Protein AF-A0A0L7LVU7-F1 (afdb_monomer_lite)

Sequence (143 aa):
ALITAVNGTVEEDIRDALKTQTENQLALVRPGPQLVKDTVAYNTTVTTDDTEELRALRPDGTIVTETRHTKEQERLCDEELSKNEAKSLRSDQSVVEETGGTEKRKRVDLETSTDLMAGGLRVSTQLSEKDDRTWTTIGIVYQ

Foldseek 3Di:
DDDDDDDDDPDDDVVVVVVVVVVVVVVPPPCDPDPPDDDDWDWDKDKDKDKDKDWDQDPVRKIKIKIKIWIKIKIWTQDPDPPVVVPPDDPPDPDPPPPRRPTDIDMDTAKMKIWIDINNHTQKIWIWGDDPHDIDIDIDGDD

Secondary structure (DSSP, 8-state):
-------------HHHHHHHHHHHHHS----PPP--------EEEEEEEEEEEEEEE-TTSPEEEEEEEEEEEEEEEEPPPPTTTGGGS-TT----------EEEEEEEEEEEEEEEETTEEEEEEEEEEETTEEEEEEEE--

Radius of gyration: 38.41 Å; chains: 1; bounding box: 97×54×94 Å

pLDDT: mean 72.41, std 17.44, range [35.44, 93.62]

Structure (mmCIF, N/CA/C/O backbone):
data_AF-A0A0L7LVU7-F1
#
_entry.id   AF-A0A0L7LVU7-F1
#
loop_
_atom_site.group_PDB
_atom_site.id
_atom_site.type_symbol
_atom_site.label_atom_id
_atom_site.label_alt_id
_atom_site.label_comp_id
_atom_site.label_asym_id
_atom_site.label_entity_id
_atom_site.label_seq_id
_atom_site.pdbx_PDB_ins_code
_atom_site.Cartn_x
_atom_site.Cartn_y
_atom_site.Cartn_z
_atom_site.occupancy
_atom_site.B_iso_or_equiv
_atom_site.auth_seq_id
_atom_site.auth_comp_id
_atom_site.auth_asym_id
_atom_site.auth_atom_id
_atom_site.pdbx_PDB_model_num
ATOM 1 N N . ALA A 1 1 ? -71.479 -34.136 62.096 1.00 38.62 1 ALA A N 1
ATOM 2 C CA . ALA A 1 1 ? -71.028 -33.117 61.130 1.00 38.62 1 ALA A CA 1
ATOM 3 C C . ALA A 1 1 ? -71.189 -31.760 61.793 1.00 38.62 1 ALA A C 1
ATOM 5 O O . ALA A 1 1 ? -72.309 -31.392 62.121 1.00 38.62 1 ALA A O 1
ATOM 6 N N . LEU A 1 2 ? -70.075 -31.104 62.114 1.00 35.44 2 LEU A N 1
ATOM 7 C CA . LEU A 1 2 ? -70.045 -29.827 62.822 1.00 35.44 2 LEU A CA 1
ATOM 8 C C . LEU A 1 2 ? -69.794 -28.745 61.766 1.00 35.44 2 LEU A C 1
ATOM 10 O O . LEU A 1 2 ? -68.700 -28.687 61.214 1.00 35.44 2 LEU A O 1
ATOM 14 N N . ILE A 1 3 ? -70.802 -27.940 61.438 1.00 45.09 3 ILE A N 1
ATOM 15 C CA . ILE A 1 3 ? -70.589 -26.696 60.691 1.00 45.09 3 ILE A CA 1
ATOM 16 C C . ILE A 1 3 ? -70.847 -25.578 61.690 1.00 45.09 3 ILE A C 1
ATOM 18 O O . ILE A 1 3 ? -71.975 -25.141 61.898 1.00 45.09 3 ILE A O 1
ATOM 22 N N . THR A 1 4 ? -69.787 -25.194 62.391 1.00 42.03 4 THR A N 1
ATOM 23 C CA . THR A 1 4 ? -69.755 -24.018 63.255 1.00 42.03 4 THR A CA 1
ATOM 24 C C . THR A 1 4 ? -69.626 -22.784 62.376 1.00 42.03 4 THR A C 1
ATOM 26 O O . THR A 1 4 ? -68.567 -22.525 61.807 1.00 42.03 4 THR A O 1
ATOM 29 N N . ALA A 1 5 ? -70.722 -22.037 62.261 1.00 43.34 5 ALA A N 1
ATOM 30 C CA . ALA A 1 5 ? -70.715 -20.673 61.763 1.00 43.34 5 ALA A CA 1
ATOM 31 C C . ALA A 1 5 ? -69.883 -19.810 62.725 1.00 43.34 5 ALA A C 1
ATOM 33 O O . ALA A 1 5 ? -70.288 -19.574 63.863 1.00 43.34 5 ALA A O 1
ATOM 34 N N . VAL A 1 6 ? -68.701 -19.383 62.280 1.00 44.09 6 VAL A N 1
ATOM 35 C CA . VAL A 1 6 ? -67.897 -18.376 62.975 1.00 44.09 6 VAL A CA 1
ATOM 36 C C . VAL A 1 6 ? -68.353 -17.011 62.482 1.00 44.09 6 VAL A C 1
ATOM 38 O O . VAL A 1 6 ? -68.175 -16.652 61.322 1.00 44.09 6 VAL A O 1
ATOM 41 N N . ASN A 1 7 ? -68.985 -16.285 63.394 1.00 50.09 7 ASN A N 1
ATOM 42 C CA . ASN A 1 7 ? -69.269 -14.867 63.284 1.00 50.09 7 ASN A CA 1
ATOM 43 C C . ASN A 1 7 ? -68.020 -14.091 63.746 1.00 50.09 7 ASN A C 1
ATOM 45 O O . ASN A 1 7 ? -67.512 -14.382 64.827 1.00 50.09 7 ASN A O 1
ATOM 49 N N . GLY A 1 8 ? -67.606 -13.069 62.991 1.00 41.72 8 GLY A N 1
ATOM 50 C CA . GLY A 1 8 ? -66.897 -11.902 63.530 1.00 41.72 8 GLY A CA 1
ATOM 51 C C . GLY A 1 8 ? -65.386 -11.819 63.300 1.00 41.72 8 GLY A C 1
ATOM 52 O O . GLY A 1 8 ? -64.628 -12.394 64.067 1.00 41.72 8 GLY A O 1
ATOM 53 N N . THR A 1 9 ? -64.980 -10.984 62.337 1.00 41.00 9 THR A N 1
ATOM 54 C CA . THR A 1 9 ? -64.246 -9.724 62.587 1.00 41.00 9 THR A CA 1
ATOM 55 C C . THR A 1 9 ? -64.539 -8.717 61.459 1.00 41.00 9 THR A C 1
ATOM 57 O O . THR A 1 9 ? -64.916 -9.095 60.351 1.00 41.00 9 THR A O 1
ATOM 60 N N . VAL A 1 10 ? -64.450 -7.419 61.774 1.00 54.91 10 VAL A N 1
ATOM 61 C CA . VAL A 1 10 ? -64.696 -6.252 60.892 1.00 54.91 10 VAL A CA 1
ATOM 62 C C . VAL A 1 10 ? -63.400 -5.875 60.169 1.00 54.91 10 VAL A C 1
ATOM 64 O O . VAL A 1 10 ? -62.984 -4.723 60.148 1.00 54.91 10 VAL A O 1
ATOM 67 N N . GLU A 1 11 ? -62.671 -6.858 59.662 1.00 51.25 11 GLU A N 1
ATOM 68 C CA . GLU A 1 11 ? -61.261 -6.655 59.336 1.00 51.25 11 GLU A CA 1
ATOM 69 C C . GLU A 1 11 ? -60.985 -7.184 57.931 1.00 51.25 11 GLU A C 1
ATOM 71 O O . GLU A 1 11 ? -60.863 -8.381 57.700 1.00 51.25 11 GLU A O 1
ATOM 76 N N . GLU A 1 12 ? -60.956 -6.207 57.019 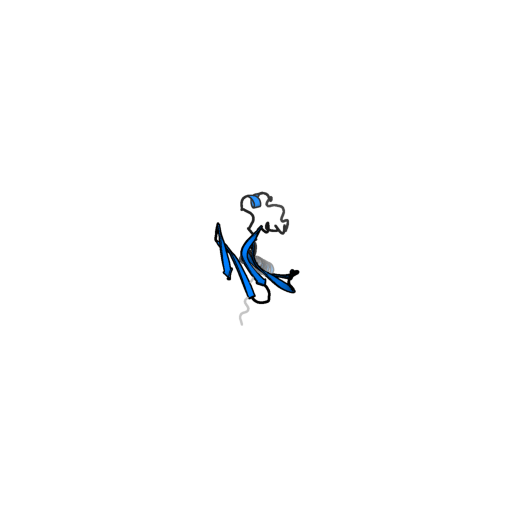1.00 57.69 12 GLU A N 1
ATOM 77 C CA . GLU A 1 12 ? -60.447 -6.225 55.645 1.00 57.69 12 GLU A CA 1
ATOM 78 C C . GLU A 1 12 ? -61.195 -7.127 54.646 1.00 57.69 12 GLU A C 1
ATOM 80 O O . GLU A 1 12 ? -61.158 -8.356 54.688 1.00 57.69 12 GLU A O 1
ATOM 85 N N . ASP A 1 13 ? -61.873 -6.481 53.683 1.00 67.56 13 ASP A N 1
ATOM 86 C CA . ASP A 1 13 ? -62.426 -7.146 52.501 1.00 67.56 13 ASP A CA 1
ATOM 87 C C . ASP A 1 13 ? -61.292 -7.952 51.858 1.00 67.56 13 ASP A C 1
ATOM 89 O O . ASP A 1 13 ? -60.257 -7.405 51.478 1.00 67.56 13 ASP A O 1
ATOM 93 N N . ILE A 1 14 ? -61.469 -9.268 51.751 1.00 64.69 14 ILE A N 1
ATOM 94 C CA . ILE A 1 14 ? -60.460 -10.193 51.214 1.00 64.69 14 ILE A CA 1
ATOM 95 C C . ILE A 1 14 ? -60.007 -9.725 49.819 1.00 64.69 14 ILE A C 1
ATOM 97 O O . ILE A 1 14 ? -58.870 -9.955 49.409 1.00 64.69 14 ILE A O 1
ATOM 101 N N . ARG A 1 15 ? -60.885 -9.013 49.096 1.00 63.84 15 ARG A N 1
ATOM 102 C CA . ARG A 1 15 ? -60.564 -8.385 47.814 1.00 63.84 15 ARG A CA 1
ATOM 103 C C . ARG A 1 15 ? -59.520 -7.282 47.939 1.00 63.84 15 ARG A C 1
ATOM 105 O O . ARG A 1 15 ? -58.652 -7.236 47.075 1.00 63.84 15 ARG A O 1
ATOM 112 N N . ASP A 1 16 ? -59.567 -6.454 48.980 1.00 66.00 16 ASP A N 1
ATOM 113 C CA . ASP A 1 16 ? -58.553 -5.427 49.240 1.00 66.00 16 ASP A CA 1
ATOM 114 C C . ASP A 1 16 ? -57.224 -6.069 49.637 1.00 66.00 16 ASP A C 1
ATOM 116 O O . ASP A 1 16 ? -56.208 -5.756 49.024 1.00 66.00 16 ASP A O 1
ATOM 120 N N . ALA A 1 17 ? -57.224 -7.056 50.538 1.00 66.25 17 ALA A N 1
ATOM 121 C CA . ALA A 1 17 ? -56.002 -7.771 50.923 1.00 66.25 17 ALA A CA 1
ATOM 122 C C . ALA A 1 17 ? -55.291 -8.430 49.719 1.00 66.25 17 ALA A C 1
ATOM 124 O O . ALA A 1 17 ? -54.066 -8.354 49.581 1.00 66.25 17 ALA A O 1
ATOM 125 N N . LEU A 1 18 ? -56.058 -9.031 48.800 1.00 66.56 18 LEU A N 1
ATOM 126 C CA . LEU A 1 18 ? -55.530 -9.614 47.562 1.00 66.56 18 LEU A CA 1
ATOM 127 C C . LEU A 1 18 ? -55.062 -8.550 46.559 1.00 66.56 18 LEU A C 1
ATOM 129 O O . LEU A 1 18 ? -54.094 -8.780 45.829 1.00 66.56 18 LEU A O 1
ATOM 133 N N . LYS A 1 19 ? -55.704 -7.378 46.529 1.00 70.44 19 LYS A N 1
ATOM 134 C CA . LYS A 1 19 ? -55.298 -6.247 45.685 1.00 70.44 19 LYS A CA 1
ATOM 135 C C . LYS A 1 19 ? -53.939 -5.708 46.115 1.00 70.44 19 LYS A C 1
ATOM 137 O O . LYS A 1 19 ? -53.049 -5.602 45.276 1.00 70.44 19 LYS A O 1
ATOM 142 N N . THR A 1 20 ? -53.740 -5.507 47.417 1.00 66.25 20 THR A N 1
ATOM 143 C CA . THR A 1 20 ? -52.467 -5.054 47.996 1.00 66.25 20 THR A CA 1
ATOM 144 C C . THR A 1 20 ? -51.347 -6.059 47.728 1.00 66.25 20 THR A C 1
ATOM 146 O O . THR A 1 20 ? -50.224 -5.686 47.395 1.00 66.25 20 THR A O 1
ATOM 149 N N . GLN A 1 21 ? -51.643 -7.361 47.808 1.00 65.62 21 GLN A N 1
ATOM 150 C CA . GLN A 1 21 ? -50.672 -8.412 47.499 1.00 65.62 21 GLN A CA 1
ATOM 151 C C . GLN A 1 21 ? -50.313 -8.462 46.003 1.00 65.62 21 GLN A C 1
ATOM 153 O O . GLN A 1 21 ? -49.161 -8.723 45.657 1.00 65.62 21 GLN A O 1
ATOM 158 N N . THR A 1 22 ? -51.278 -8.183 45.123 1.00 64.62 22 THR A N 1
ATOM 159 C CA . THR A 1 22 ? -51.087 -8.138 43.664 1.00 64.62 22 THR A CA 1
ATOM 160 C C . THR A 1 22 ? -50.307 -6.892 43.241 1.00 64.62 22 THR A C 1
ATOM 162 O O . THR A 1 22 ? -49.376 -6.991 42.445 1.00 64.62 22 THR A O 1
ATOM 165 N N . GLU A 1 23 ? -50.617 -5.729 43.817 1.00 63.50 23 GLU A N 1
ATOM 166 C CA . GLU A 1 23 ? -49.881 -4.479 43.594 1.00 63.50 23 GLU A CA 1
ATOM 167 C C . GLU A 1 23 ? -48.432 -4.584 44.089 1.00 63.50 23 GLU A C 1
ATOM 169 O O . GLU A 1 23 ? -47.512 -4.197 43.371 1.00 63.50 23 GLU A O 1
ATOM 174 N N . ASN A 1 24 ? -48.201 -5.219 45.243 1.00 62.31 24 ASN A N 1
ATOM 175 C CA . ASN A 1 24 ? -46.852 -5.483 45.753 1.00 62.31 24 ASN A CA 1
ATOM 176 C C . ASN A 1 24 ? -46.047 -6.448 44.864 1.00 62.31 24 ASN A C 1
ATOM 178 O O . ASN A 1 24 ? -44.828 -6.321 44.769 1.00 62.31 24 ASN A O 1
ATOM 182 N N . GLN A 1 25 ? -46.703 -7.398 44.189 1.00 60.22 25 GLN A N 1
ATOM 183 C CA . GLN A 1 25 ? -46.046 -8.300 43.233 1.00 60.22 25 GLN A CA 1
ATOM 184 C C . GLN A 1 25 ? -45.773 -7.633 41.876 1.00 60.22 25 GLN A C 1
ATOM 186 O O . GLN A 1 25 ? -44.761 -7.936 41.247 1.00 60.22 25 GLN A O 1
ATOM 191 N N . LEU A 1 26 ? -46.629 -6.705 41.440 1.00 57.56 26 LEU A N 1
ATOM 192 C CA . LEU A 1 26 ? -46.427 -5.903 40.226 1.00 57.56 26 LEU A CA 1
ATOM 193 C C . LEU A 1 26 ? -45.364 -4.806 40.419 1.00 57.56 26 LEU A C 1
ATOM 195 O O . LEU A 1 26 ? -44.673 -4.451 39.466 1.00 57.56 26 LEU A O 1
ATOM 199 N N . ALA A 1 27 ? -45.192 -4.309 41.649 1.00 55.53 27 ALA A N 1
ATOM 200 C CA . ALA A 1 27 ? -44.142 -3.362 42.026 1.00 55.53 27 ALA A CA 1
ATOM 201 C C . ALA A 1 27 ? -42.740 -3.998 42.110 1.00 55.53 27 ALA A C 1
ATOM 203 O O . ALA A 1 27 ? -41.741 -3.278 42.140 1.00 55.53 27 ALA A O 1
ATOM 204 N N . LEU A 1 28 ? -42.634 -5.334 42.072 1.00 57.00 28 LEU A N 1
ATOM 205 C CA . LEU A 1 28 ? -41.376 -6.051 41.840 1.00 57.00 28 LEU A CA 1
ATOM 206 C C . LEU A 1 28 ? -40.977 -5.977 40.353 1.00 57.00 28 LEU A C 1
ATOM 208 O O . LEU A 1 28 ? -40.757 -6.983 39.673 1.00 57.00 28 LEU A O 1
ATOM 212 N N . VAL A 1 29 ? -40.825 -4.760 39.833 1.00 63.72 29 VAL A N 1
ATOM 213 C CA . VAL A 1 29 ? -39.993 -4.541 38.652 1.00 63.72 29 VAL A CA 1
ATOM 214 C C . VAL A 1 29 ? -38.591 -4.943 39.076 1.00 63.72 29 VAL A C 1
ATOM 216 O O . VAL A 1 29 ? -37.945 -4.231 39.840 1.00 63.72 29 VAL A O 1
ATOM 219 N N . ARG A 1 30 ? -38.138 -6.129 38.655 1.00 57.91 30 ARG A N 1
ATOM 220 C CA . ARG A 1 30 ? -36.769 -6.571 38.927 1.00 57.91 30 ARG A CA 1
ATOM 221 C C . ARG A 1 30 ? -35.846 -5.500 38.345 1.00 57.91 30 ARG A C 1
ATOM 223 O O . ARG A 1 30 ? -35.886 -5.317 37.126 1.00 57.91 30 ARG A O 1
ATOM 230 N N . PRO A 1 31 ? -35.031 -4.799 39.151 1.00 61.91 31 PRO A N 1
ATOM 231 C CA . PRO A 1 31 ? -34.010 -3.924 38.611 1.00 61.91 31 PRO A CA 1
ATOM 232 C C . PRO A 1 31 ? -32.935 -4.832 38.010 1.00 61.91 31 PRO A C 1
ATOM 234 O O . PRO A 1 31 ? -31.967 -5.216 38.661 1.00 61.91 31 PRO A O 1
ATOM 237 N N . GLY A 1 32 ? -33.170 -5.276 36.778 1.00 68.88 32 GLY A N 1
ATOM 238 C CA . GLY A 1 32 ? -32.127 -5.855 35.956 1.00 68.88 32 GLY A CA 1
ATOM 239 C C . GLY A 1 32 ? -31.101 -4.765 35.648 1.00 68.88 32 GLY A C 1
ATOM 240 O O . GLY A 1 32 ? -31.465 -3.586 35.611 1.00 68.88 32 GLY A O 1
ATOM 24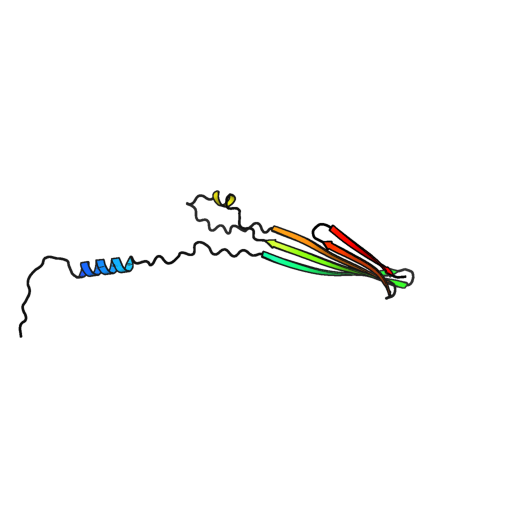1 N N . PRO A 1 33 ? -29.824 -5.120 35.447 1.00 73.62 33 PRO A N 1
ATOM 242 C CA . PRO A 1 33 ? -28.838 -4.151 34.995 1.00 73.62 33 PRO A CA 1
ATOM 243 C C . PRO A 1 33 ? -29.356 -3.462 33.727 1.00 73.62 33 PRO A C 1
ATOM 245 O O . PRO A 1 33 ? -29.670 -4.123 32.737 1.00 73.62 33 PRO A O 1
ATOM 248 N N . GLN A 1 34 ? -29.493 -2.136 33.781 1.00 69.19 34 GLN A N 1
ATOM 249 C CA . GLN A 1 34 ? -29.806 -1.341 32.602 1.00 69.19 34 GLN A CA 1
ATOM 250 C C . GLN A 1 34 ? -28.518 -1.142 31.818 1.00 69.19 34 GLN A C 1
ATOM 252 O O . GLN A 1 34 ? -27.534 -0.609 32.333 1.00 69.19 34 GLN A O 1
ATOM 257 N N . LEU A 1 35 ? -28.531 -1.592 30.570 1.00 65.38 35 LEU A N 1
ATOM 258 C CA . LEU A 1 35 ? -27.470 -1.304 29.628 1.00 65.38 35 LEU A CA 1
ATOM 259 C C . LEU A 1 35 ? -27.522 0.189 29.304 1.00 65.38 35 LEU A C 1
ATOM 261 O O . LEU A 1 35 ? -28.456 0.654 28.658 1.00 65.38 35 LEU A O 1
ATOM 265 N N . VAL A 1 36 ? -26.565 0.949 29.833 1.00 70.50 36 VAL A N 1
ATOM 266 C CA . VAL A 1 36 ? -26.583 2.412 29.713 1.00 70.50 36 VAL A CA 1
ATOM 267 C C . VAL A 1 36 ? -26.141 2.839 28.315 1.00 70.50 36 VAL A C 1
ATOM 269 O O . VAL A 1 36 ? -26.760 3.735 27.749 1.00 70.50 36 VAL A O 1
ATOM 272 N N . LYS A 1 37 ? -25.107 2.194 27.756 1.00 63.16 37 LYS A N 1
ATOM 273 C CA . LYS A 1 37 ? -24.613 2.375 26.382 1.00 63.16 37 LYS A CA 1
ATOM 274 C C . LYS A 1 37 ? -23.795 1.151 25.961 1.00 63.16 37 LYS A C 1
ATOM 276 O O . LYS A 1 37 ? -22.903 0.753 26.705 1.00 63.16 37 LYS A O 1
ATOM 281 N N . ASP A 1 38 ? -24.060 0.627 24.769 1.00 59.81 38 ASP A N 1
ATOM 282 C CA . ASP A 1 38 ? -23.118 -0.229 24.044 1.00 59.81 38 ASP A CA 1
ATOM 283 C C . ASP A 1 38 ? -22.279 0.675 23.144 1.00 59.81 38 ASP A C 1
ATOM 285 O O . ASP A 1 38 ? -22.796 1.226 22.172 1.00 59.81 38 ASP A O 1
ATOM 289 N N . THR A 1 39 ? -21.000 0.871 23.469 1.00 62.31 39 THR A N 1
ATOM 290 C CA . THR A 1 39 ? -20.056 1.488 22.530 1.00 62.31 39 THR A CA 1
ATOM 291 C C . THR A 1 39 ? -19.118 0.420 21.989 1.00 62.31 39 THR A C 1
ATOM 293 O O . THR A 1 39 ? -18.554 -0.385 22.731 1.00 62.31 39 THR A O 1
ATOM 296 N N . VAL A 1 40 ? -18.988 0.380 20.663 1.00 61.84 40 VAL A N 1
ATOM 297 C CA . VAL A 1 40 ? -18.022 -0.467 19.965 1.00 61.84 40 VAL A CA 1
ATOM 298 C C . VAL A 1 40 ? -17.004 0.478 19.354 1.00 61.84 40 VAL A C 1
ATOM 300 O O . VAL A 1 40 ? -17.321 1.212 18.425 1.00 61.84 40 VAL A O 1
ATOM 303 N N . ALA A 1 41 ? -15.797 0.497 19.911 1.00 64.00 41 ALA A N 1
ATOM 304 C CA . ALA A 1 41 ? -14.693 1.234 19.319 1.00 64.00 41 ALA A CA 1
ATOM 305 C C . ALA A 1 41 ? -14.153 0.438 18.125 1.00 64.00 41 ALA A C 1
ATOM 307 O O . ALA A 1 41 ? -13.712 -0.705 18.290 1.00 64.00 41 ALA A O 1
ATOM 308 N N . TYR A 1 42 ? -14.166 1.039 16.936 1.00 64.19 42 TYR A N 1
ATOM 309 C CA . TYR A 1 42 ? -13.558 0.451 15.749 1.00 64.19 42 TYR A CA 1
ATOM 310 C C . TYR A 1 42 ? -12.142 1.011 15.559 1.00 64.19 42 TYR A C 1
ATOM 312 O O . TYR A 1 42 ? -11.899 2.218 15.594 1.00 64.19 42 TYR A O 1
ATOM 320 N N . ASN A 1 43 ? -11.181 0.104 15.378 1.00 74.50 43 ASN A N 1
ATOM 321 C CA . ASN A 1 43 ? -9.819 0.426 14.963 1.00 74.50 43 ASN A CA 1
ATOM 322 C C . ASN A 1 43 ? -9.547 -0.367 13.690 1.00 74.50 43 ASN A C 1
ATOM 324 O O . ASN A 1 43 ? -9.213 -1.553 13.745 1.00 74.50 43 ASN A O 1
ATOM 328 N N . THR A 1 44 ? -9.764 0.283 12.554 1.00 82.25 44 THR A N 1
ATOM 329 C CA . THR A 1 44 ? -9.647 -0.339 11.237 1.00 82.25 44 THR A CA 1
ATOM 330 C C . THR A 1 44 ? -8.323 0.074 10.614 1.00 82.25 44 THR A C 1
ATOM 332 O O . THR A 1 44 ? -8.002 1.258 10.542 1.00 82.25 44 THR A O 1
ATOM 335 N N . THR A 1 45 ? -7.556 -0.900 10.135 1.00 83.88 45 THR A N 1
ATOM 336 C CA . THR A 1 45 ? -6.346 -0.652 9.347 1.00 83.88 45 THR A CA 1
ATOM 337 C C . THR A 1 45 ? -6.619 -1.057 7.908 1.00 83.88 45 THR A C 1
ATOM 339 O O . THR A 1 45 ? -6.917 -2.219 7.639 1.00 83.88 45 THR A O 1
ATOM 342 N N . VAL A 1 46 ? -6.508 -0.106 6.988 1.00 86.94 46 VAL A N 1
ATOM 343 C CA . VAL A 1 46 ? -6.602 -0.328 5.546 1.00 86.94 46 VAL A CA 1
ATOM 344 C C . VAL A 1 46 ? -5.185 -0.341 4.985 1.00 86.94 46 VAL A C 1
ATOM 346 O O . VAL A 1 46 ? -4.386 0.544 5.277 1.00 86.94 46 VAL A O 1
ATOM 349 N N . THR A 1 47 ? -4.839 -1.364 4.212 1.00 89.75 47 THR A N 1
ATOM 350 C CA . THR A 1 47 ? -3.560 -1.429 3.495 1.00 89.75 47 THR A CA 1
ATOM 351 C C . THR A 1 47 ? -3.844 -1.404 2.005 1.00 89.75 47 THR A C 1
ATOM 353 O O . THR A 1 47 ? -4.646 -2.203 1.523 1.00 89.75 47 THR A O 1
ATOM 356 N N . THR A 1 48 ? -3.195 -0.480 1.307 1.00 91.44 48 THR A N 1
ATOM 357 C CA . THR A 1 48 ? -3.283 -0.308 -0.140 1.00 91.44 48 THR A CA 1
ATOM 358 C C . THR A 1 48 ? -1.964 -0.751 -0.747 1.00 91.44 48 THR A C 1
ATOM 360 O O . THR A 1 48 ? -0.901 -0.308 -0.319 1.00 91.44 48 THR A O 1
ATOM 363 N N . ASP A 1 49 ? -2.046 -1.641 -1.724 1.00 93.00 49 ASP A N 1
ATOM 364 C CA . ASP A 1 49 ? -0.919 -2.175 -2.476 1.00 93.00 49 ASP A CA 1
ATOM 365 C C . ASP A 1 49 ? -1.191 -1.857 -3.946 1.00 93.00 49 ASP A C 1
ATOM 367 O O . ASP A 1 49 ? -2.202 -2.306 -4.490 1.00 93.00 49 ASP A O 1
ATOM 371 N N . ASP A 1 50 ? -0.369 -0.992 -4.537 1.00 92.75 50 ASP A N 1
ATOM 372 C CA . ASP A 1 50 ? -0.562 -0.499 -5.898 1.00 92.75 50 ASP A CA 1
ATOM 373 C C . ASP A 1 50 ? 0.684 -0.726 -6.751 1.00 92.75 50 ASP A C 1
ATOM 375 O O . ASP A 1 50 ? 1.818 -0.730 -6.263 1.00 92.75 50 ASP A O 1
ATOM 379 N N . THR A 1 51 ? 0.462 -0.968 -8.039 1.00 93.06 51 THR A N 1
ATOM 380 C CA . THR A 1 51 ? 1.525 -1.225 -9.010 1.00 93.06 51 THR A CA 1
ATOM 381 C C . THR A 1 51 ? 1.232 -0.484 -10.307 1.00 93.06 51 THR A C 1
ATOM 383 O O . THR A 1 51 ? 0.272 -0.786 -11.013 1.00 93.06 51 THR A O 1
ATOM 386 N N . GLU A 1 52 ? 2.115 0.444 -10.652 1.00 93.56 52 GLU A N 1
ATOM 387 C CA . GLU A 1 52 ? 2.088 1.220 -11.883 1.00 93.56 52 GLU A CA 1
ATOM 388 C C . GLU A 1 52 ? 3.187 0.734 -12.834 1.00 93.56 52 GLU A C 1
ATOM 390 O O . GLU A 1 52 ? 4.304 0.413 -12.423 1.00 93.56 52 GLU A O 1
ATOM 395 N N . GLU A 1 53 ? 2.897 0.697 -14.132 1.00 93.12 53 GLU A N 1
ATOM 396 C CA . GLU A 1 53 ? 3.877 0.327 -15.150 1.00 93.12 53 GLU A CA 1
ATOM 397 C C . GLU A 1 53 ? 3.886 1.358 -16.280 1.00 93.12 53 GLU A C 1
ATOM 399 O O . GLU A 1 53 ? 2.867 1.623 -16.921 1.00 93.12 53 GLU A O 1
ATOM 404 N N . LEU A 1 54 ? 5.058 1.929 -16.543 1.00 92.44 54 LEU A N 1
ATOM 405 C CA . LEU A 1 54 ? 5.292 2.884 -17.614 1.00 92.44 54 LEU A CA 1
ATOM 406 C C . LEU A 1 54 ? 6.212 2.263 -18.656 1.00 92.44 54 LEU A C 1
ATOM 408 O O . LEU A 1 54 ? 7.273 1.730 -18.341 1.00 92.44 54 LEU A O 1
ATOM 412 N N . ARG A 1 55 ? 5.821 2.352 -19.928 1.00 91.69 55 ARG A N 1
ATOM 413 C CA . ARG A 1 55 ? 6.616 1.853 -21.054 1.00 91.69 55 ARG A CA 1
ATOM 414 C C . ARG A 1 55 ? 6.926 2.980 -22.021 1.00 91.69 55 ARG A C 1
ATOM 416 O O . ARG A 1 55 ? 6.031 3.714 -22.433 1.00 91.69 55 ARG A O 1
ATOM 423 N N . ALA A 1 56 ? 8.183 3.076 -22.431 1.00 90.88 56 ALA A N 1
ATOM 424 C CA . ALA A 1 56 ? 8.645 4.034 -23.424 1.00 90.88 56 ALA A CA 1
ATOM 425 C C . ALA A 1 56 ? 9.520 3.334 -24.467 1.00 90.88 56 ALA A C 1
ATOM 427 O O . ALA A 1 56 ? 10.431 2.582 -24.126 1.00 90.88 56 ALA A O 1
ATOM 428 N N . LEU A 1 57 ? 9.266 3.599 -25.749 1.00 92.19 57 LEU A N 1
ATOM 429 C CA . LEU A 1 57 ? 10.147 3.168 -26.832 1.00 92.19 57 LEU A CA 1
ATOM 430 C C . LEU A 1 57 ? 11.233 4.226 -27.030 1.00 92.19 57 LEU A C 1
ATOM 432 O O . LEU A 1 57 ? 10.930 5.390 -27.298 1.00 92.19 57 LEU A O 1
ATOM 436 N N . ARG A 1 58 ? 12.498 3.833 -26.899 1.00 89.25 58 ARG A N 1
ATOM 437 C CA . ARG A 1 58 ? 13.625 4.716 -27.193 1.00 89.25 58 ARG A CA 1
ATOM 438 C C . ARG A 1 58 ? 13.893 4.794 -28.705 1.00 89.25 58 ARG A C 1
ATOM 440 O O . ARG A 1 58 ? 13.528 3.883 -29.449 1.00 89.25 58 ARG A O 1
ATOM 447 N N . PRO A 1 59 ? 14.570 5.859 -29.176 1.00 91.19 59 PRO A N 1
ATOM 448 C CA . PRO A 1 59 ? 14.929 6.017 -30.590 1.00 91.19 59 PRO A CA 1
ATOM 449 C C . PRO A 1 59 ? 15.827 4.906 -31.155 1.00 91.19 59 PRO A C 1
ATOM 451 O O . PRO A 1 59 ? 15.864 4.708 -32.364 1.00 91.19 59 PRO A O 1
ATOM 454 N N . ASP A 1 60 ? 16.548 4.189 -30.293 1.00 88.62 60 ASP A N 1
ATOM 455 C CA . ASP A 1 60 ? 17.384 3.030 -30.630 1.00 88.62 60 ASP A CA 1
ATOM 456 C C . ASP A 1 60 ? 16.570 1.733 -30.845 1.00 88.62 60 ASP A C 1
ATOM 458 O O . ASP A 1 60 ? 17.143 0.691 -31.152 1.00 88.62 60 ASP A O 1
ATOM 462 N N . GLY A 1 61 ? 15.239 1.785 -30.699 1.00 87.75 61 GLY A N 1
ATOM 463 C CA . GLY A 1 61 ? 14.340 0.633 -30.791 1.00 87.75 61 GLY A CA 1
ATOM 464 C C . GLY A 1 61 ? 14.200 -0.156 -29.486 1.00 87.75 61 GLY A C 1
ATOM 465 O O . GLY A 1 61 ? 13.416 -1.104 -29.428 1.00 87.75 61 GLY A O 1
ATOM 466 N N . THR A 1 62 ? 14.909 0.234 -28.424 1.00 89.19 62 THR A N 1
ATOM 467 C CA . THR A 1 62 ? 14.848 -0.424 -27.118 1.00 89.19 62 THR A CA 1
ATOM 468 C C . THR A 1 62 ? 13.578 -0.014 -26.372 1.00 89.19 62 THR A C 1
ATOM 470 O O . THR A 1 62 ? 13.301 1.172 -26.191 1.00 89.19 62 THR A O 1
ATOM 473 N N . ILE A 1 63 ? 12.809 -0.989 -25.879 1.00 90.06 63 ILE A N 1
ATOM 474 C CA . ILE A 1 63 ? 11.688 -0.723 -24.965 1.00 90.06 63 ILE A CA 1
ATOM 475 C C . ILE A 1 63 ? 12.244 -0.575 -23.554 1.00 90.06 63 ILE A C 1
ATOM 477 O O . ILE A 1 63 ? 12.899 -1.484 -23.040 1.00 90.06 63 ILE A O 1
ATOM 481 N N . VAL A 1 64 ? 11.952 0.561 -22.933 1.00 90.62 64 VAL A N 1
ATOM 482 C CA . VAL A 1 64 ? 12.207 0.821 -21.522 1.00 90.62 64 VAL A CA 1
ATOM 483 C C . VAL A 1 64 ? 10.909 0.633 -20.759 1.00 90.62 64 VAL A C 1
ATOM 485 O O . VAL A 1 64 ? 9.886 1.190 -21.149 1.00 90.62 64 VAL A O 1
ATOM 488 N N . THR A 1 65 ? 10.941 -0.174 -19.704 1.00 93.25 65 THR A N 1
ATOM 489 C CA . THR A 1 65 ? 9.803 -0.385 -18.801 1.00 93.25 65 THR A CA 1
ATOM 490 C C . THR A 1 65 ? 10.214 0.026 -17.399 1.00 93.25 65 THR A C 1
ATOM 492 O O . THR A 1 65 ? 11.228 -0.453 -16.906 1.00 93.25 65 THR A O 1
ATOM 495 N N . GLU A 1 66 ? 9.454 0.919 -16.785 1.00 92.88 66 GLU A N 1
ATOM 496 C CA . GLU A 1 66 ? 9.576 1.289 -15.382 1.00 92.88 66 GLU A CA 1
ATOM 497 C C . GLU A 1 66 ? 8.359 0.731 -14.642 1.00 92.88 66 GLU A C 1
ATOM 499 O O . GLU A 1 66 ? 7.225 1.094 -14.951 1.00 92.88 66 GLU A O 1
ATOM 504 N N . THR A 1 67 ? 8.586 -0.179 -13.702 1.00 93.62 67 THR A N 1
ATOM 505 C CA . THR A 1 67 ? 7.538 -0.740 -12.846 1.00 93.62 67 THR A CA 1
ATOM 506 C C . THR A 1 67 ? 7.699 -0.148 -11.459 1.00 93.62 67 THR A C 1
ATOM 508 O O . THR A 1 67 ? 8.733 -0.357 -10.827 1.00 93.62 67 THR A O 1
ATOM 511 N N . ARG A 1 68 ? 6.693 0.584 -10.986 1.00 91.69 68 ARG A N 1
ATOM 512 C CA . ARG A 1 68 ? 6.659 1.190 -9.659 1.00 91.69 68 ARG A CA 1
ATOM 513 C C . ARG A 1 68 ? 5.628 0.474 -8.800 1.00 91.69 68 ARG A C 1
ATOM 515 O O . ARG A 1 68 ? 4.456 0.425 -9.140 1.00 91.69 68 ARG A O 1
ATOM 522 N N . HIS A 1 69 ? 6.069 -0.048 -7.673 1.00 92.38 69 HIS A N 1
ATOM 523 C CA . HIS A 1 69 ? 5.240 -0.657 -6.650 1.00 92.38 69 HIS A CA 1
ATOM 524 C C . HIS A 1 69 ? 5.201 0.261 -5.431 1.00 92.38 69 HIS A C 1
ATOM 526 O O . HIS A 1 69 ? 6.248 0.746 -4.996 1.00 92.38 69 HIS A O 1
ATOM 532 N N . THR A 1 70 ? 4.017 0.511 -4.883 1.00 90.69 70 THR A N 1
ATOM 533 C CA . THR A 1 70 ? 3.817 1.367 -3.710 1.00 90.69 70 THR A CA 1
ATOM 534 C C . THR A 1 70 ? 2.886 0.699 -2.720 1.00 90.69 70 THR A C 1
ATOM 536 O O . THR A 1 70 ? 1.811 0.227 -3.087 1.00 90.69 70 THR A O 1
ATOM 539 N N . LYS A 1 71 ? 3.273 0.724 -1.446 1.00 91.06 71 LYS A N 1
ATOM 540 C CA . LYS A 1 71 ? 2.473 0.187 -0.352 1.00 91.06 71 LYS A CA 1
ATOM 541 C C . LYS A 1 71 ? 2.175 1.273 0.666 1.00 91.06 71 LYS A C 1
ATOM 543 O O . LYS A 1 71 ? 3.092 1.860 1.239 1.00 91.06 71 LYS A O 1
ATOM 548 N N . GLU A 1 72 ? 0.897 1.501 0.928 1.00 89.44 72 GLU A N 1
ATOM 549 C CA . GLU A 1 72 ? 0.401 2.506 1.867 1.00 89.44 72 GLU A CA 1
ATOM 550 C C . GLU A 1 72 ? -0.450 1.851 2.959 1.00 89.44 72 GLU A C 1
ATOM 552 O O . GLU A 1 72 ? -1.151 0.862 2.735 1.00 89.44 72 GLU A O 1
ATOM 557 N N . GLN A 1 73 ? -0.422 2.415 4.163 1.00 88.56 73 GLN A N 1
ATOM 558 C CA . GLN A 1 73 ? -1.272 1.993 5.270 1.00 88.56 73 GLN A CA 1
ATOM 559 C C . GLN A 1 73 ? -2.030 3.180 5.854 1.00 88.56 73 GLN A C 1
ATOM 561 O O . GLN A 1 73 ? -1.441 4.190 6.236 1.00 88.56 73 GLN A O 1
ATOM 566 N N . GLU A 1 74 ? -3.345 3.036 5.966 1.00 84.69 74 GLU A N 1
ATOM 567 C CA . GLU A 1 74 ? -4.245 4.005 6.569 1.00 84.69 74 GLU A CA 1
ATOM 568 C C . GLU A 1 74 ? -4.867 3.422 7.840 1.00 84.69 74 GLU A C 1
ATOM 570 O O . GLU A 1 74 ? -5.471 2.350 7.820 1.00 84.69 74 GLU A O 1
ATOM 575 N N . ARG A 1 75 ? -4.704 4.115 8.969 1.00 80.38 75 ARG A N 1
ATOM 576 C CA . ARG A 1 75 ? -5.351 3.743 10.233 1.00 80.38 75 ARG A CA 1
ATOM 577 C C . ARG A 1 75 ? -6.548 4.649 10.487 1.00 80.38 75 ARG A C 1
ATOM 579 O O . ARG A 1 75 ? -6.392 5.871 10.475 1.00 80.38 75 ARG A O 1
ATOM 586 N N . LEU A 1 76 ? -7.695 4.027 10.740 1.00 76.56 76 LEU A N 1
ATOM 587 C CA . LEU A 1 76 ? -8.969 4.640 11.094 1.00 76.56 76 LEU A CA 1
ATOM 588 C C . LEU A 1 76 ? -9.239 4.333 12.569 1.00 76.56 76 LEU A C 1
ATOM 590 O O . LEU A 1 76 ? -9.474 3.179 12.936 1.00 76.56 76 LEU A O 1
ATOM 594 N N . CYS A 1 77 ? -9.146 5.356 13.417 1.00 68.81 77 CYS A N 1
ATOM 595 C CA . CYS A 1 77 ? -9.450 5.243 14.840 1.00 68.81 77 CYS A CA 1
ATOM 596 C C . CYS A 1 77 ? -10.694 6.060 15.177 1.00 68.81 77 CYS A C 1
ATOM 598 O O . CYS A 1 77 ? -10.668 7.287 15.034 1.00 68.81 77 CYS A O 1
ATOM 600 N N . ASP A 1 78 ? -11.702 5.392 15.732 1.00 68.12 78 ASP A N 1
ATOM 601 C CA . ASP A 1 78 ? -12.773 6.052 16.472 1.00 68.12 78 ASP A CA 1
ATOM 602 C C . ASP A 1 78 ? -12.250 6.349 17.879 1.00 68.12 78 ASP A C 1
ATOM 604 O O . ASP A 1 78 ? -12.304 5.519 18.789 1.00 68.12 78 ASP A O 1
ATOM 608 N N . GLU A 1 79 ? -11.626 7.513 18.050 1.00 61.38 79 GLU A N 1
ATOM 609 C CA . GLU A 1 79 ? -11.198 7.952 19.374 1.00 61.38 79 GLU A CA 1
ATOM 610 C C . GLU A 1 79 ? -12.428 8.464 20.133 1.00 61.38 79 GLU 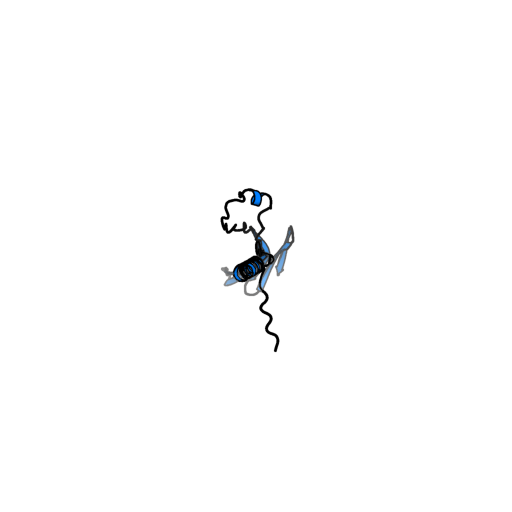A C 1
ATOM 612 O O . GLU A 1 79 ? -13.065 9.431 19.709 1.00 61.38 79 GLU A O 1
ATOM 617 N N . GLU A 1 80 ? -12.790 7.800 21.238 1.00 55.38 80 GLU A N 1
ATOM 618 C CA . GLU A 1 80 ? -13.879 8.285 22.088 1.00 55.38 80 GLU A CA 1
ATOM 619 C C . GLU A 1 80 ? -13.558 9.705 22.574 1.00 55.38 80 GLU A C 1
ATOM 621 O O . GLU A 1 80 ? -12.459 9.978 23.070 1.00 55.38 80 GLU A O 1
ATOM 626 N N . LEU A 1 81 ? -14.531 10.612 22.424 1.00 53.94 81 LEU A N 1
ATOM 627 C CA . LEU A 1 81 ? -14.430 12.000 22.872 1.00 53.94 81 LEU A CA 1
ATOM 628 C C . LEU A 1 81 ? -13.933 12.054 24.319 1.00 53.94 81 LEU A C 1
ATOM 630 O O . LEU A 1 81 ? -14.403 11.325 25.199 1.00 53.94 81 LEU A O 1
ATOM 634 N N . SER A 1 82 ? -12.971 12.938 24.580 1.00 55.38 82 SER A N 1
ATOM 635 C CA . SER A 1 82 ? -12.379 13.055 25.906 1.00 55.38 82 SER A CA 1
ATOM 636 C C . SER A 1 82 ? -13.463 13.374 26.949 1.00 55.38 82 SER A C 1
ATOM 638 O O . SER A 1 82 ? -14.376 14.168 26.712 1.00 55.38 82 SER A O 1
ATOM 640 N N . LYS A 1 83 ? -13.364 12.800 28.159 1.00 55.56 83 LYS A N 1
ATOM 641 C CA . LYS A 1 83 ? -14.341 13.022 29.253 1.00 55.56 83 LYS A CA 1
ATOM 642 C C . LYS A 1 83 ? -14.540 14.502 29.629 1.00 55.56 83 LYS A C 1
ATOM 644 O O . LYS A 1 83 ? -15.467 14.811 30.374 1.00 55.56 83 LYS A O 1
ATOM 649 N N . ASN A 1 84 ? -13.663 15.403 29.183 1.00 54.19 84 ASN A N 1
ATOM 650 C CA . ASN A 1 84 ? -13.801 16.844 29.386 1.00 54.19 84 ASN A CA 1
ATOM 651 C C . ASN A 1 84 ? -14.652 17.530 28.307 1.00 54.19 84 ASN A C 1
ATOM 653 O O . ASN A 1 84 ? -15.334 18.492 28.643 1.00 54.19 84 ASN A O 1
ATOM 657 N N . GLU A 1 85 ? -14.686 17.024 27.073 1.00 51.81 85 GLU A N 1
ATOM 658 C CA . GLU A 1 85 ? -15.606 17.504 26.027 1.00 51.81 85 GLU A CA 1
ATOM 659 C C . GLU A 1 85 ? -17.033 16.988 26.253 1.00 51.81 85 GLU A C 1
ATOM 661 O O . GLU A 1 85 ? -17.999 17.719 26.051 1.00 51.81 85 GLU A O 1
ATOM 666 N N . ALA A 1 86 ? -17.176 15.780 26.810 1.00 52.16 86 ALA A N 1
ATOM 667 C CA . ALA A 1 86 ? -18.475 15.193 27.153 1.00 52.16 86 ALA A CA 1
ATOM 668 C C . ALA A 1 86 ? -19.242 15.934 28.274 1.00 52.16 86 ALA A C 1
ATOM 670 O O . ALA A 1 86 ? -20.423 15.674 28.495 1.00 52.16 86 ALA A O 1
ATOM 671 N N . LYS A 1 87 ? -18.597 16.855 29.007 1.00 50.50 87 LYS A N 1
ATOM 672 C CA . LYS A 1 87 ? -19.214 17.608 30.120 1.00 50.50 87 LYS A CA 1
ATOM 673 C C . LYS A 1 87 ? -20.015 18.838 29.682 1.00 50.50 87 LYS A C 1
ATOM 675 O O . LYS A 1 87 ? -20.571 19.516 30.543 1.00 50.50 87 LYS A O 1
ATOM 680 N N . SER A 1 88 ? -20.064 19.158 28.387 1.00 53.75 88 SER A N 1
ATOM 681 C CA . SER A 1 88 ? -20.772 20.355 27.909 1.00 53.75 88 SER A CA 1
ATOM 682 C C . SER A 1 88 ? -22.285 20.155 27.728 1.00 53.75 88 SER A C 1
ATOM 684 O O . SER A 1 88 ? -23.015 21.138 27.615 1.00 53.75 88 SER A O 1
ATOM 686 N N . LEU A 1 89 ? -22.789 18.918 27.777 1.00 54.34 89 LEU A N 1
ATOM 687 C CA . LEU A 1 89 ? -24.220 18.644 27.634 1.00 54.34 89 LEU A CA 1
ATOM 688 C C . LEU A 1 89 ? -24.908 18.624 29.005 1.00 54.34 89 LEU A C 1
ATOM 690 O O . LEU A 1 89 ? -24.559 17.842 29.892 1.00 54.34 89 LEU A O 1
ATOM 694 N N . ARG A 1 90 ? -25.882 19.522 29.195 1.00 51.16 90 ARG A N 1
ATOM 695 C CA . ARG A 1 90 ? -26.729 19.540 30.392 1.00 51.16 90 ARG A CA 1
ATOM 696 C C . ARG A 1 90 ? -27.536 18.240 30.465 1.00 51.16 90 ARG A C 1
ATOM 698 O O . ARG A 1 90 ? -28.086 17.776 29.474 1.00 51.16 90 ARG A O 1
ATOM 705 N N . SER A 1 91 ? -27.604 17.671 31.666 1.00 54.62 91 SER A N 1
ATOM 706 C CA . SER A 1 91 ? -28.218 16.371 31.977 1.00 54.62 91 SER A CA 1
ATOM 707 C C . SER A 1 91 ? -29.727 16.264 31.673 1.00 54.62 91 SER A C 1
ATOM 709 O O . SER A 1 91 ? -30.295 15.193 31.869 1.00 54.62 91 SER A O 1
ATOM 711 N N . ASP A 1 92 ? -30.390 17.345 31.257 1.00 55.56 92 ASP A N 1
ATOM 712 C CA . ASP A 1 92 ? -31.843 17.451 31.081 1.00 55.56 92 ASP A CA 1
ATOM 713 C C . ASP A 1 92 ? -32.318 17.369 29.619 1.00 55.56 92 ASP A C 1
ATOM 715 O O . ASP A 1 92 ? -33.523 17.342 29.373 1.00 55.56 92 ASP A O 1
ATOM 719 N N . GLN A 1 93 ? -31.408 17.266 28.647 1.00 46.56 93 GLN A N 1
ATOM 720 C CA . GLN A 1 93 ? -31.757 17.051 27.242 1.00 46.56 93 GLN A CA 1
ATOM 721 C C . GLN A 1 93 ? -31.114 15.762 26.733 1.00 46.56 93 GLN A C 1
ATOM 723 O O . GLN A 1 93 ? -29.943 15.737 26.364 1.00 46.56 93 GLN A O 1
ATOM 728 N N . SER A 1 94 ? -31.886 14.670 26.691 1.00 44.25 94 SER A N 1
ATOM 729 C CA . SER A 1 94 ? -31.488 13.476 25.942 1.00 44.25 94 SER A CA 1
ATOM 730 C C . SER A 1 94 ? -31.653 13.756 24.448 1.00 44.25 94 SER A C 1
ATOM 732 O O . SER A 1 94 ? -32.644 13.376 23.823 1.00 44.25 94 SER A O 1
ATOM 734 N N . VAL A 1 95 ? -30.693 14.462 23.868 1.00 44.72 95 VAL A N 1
ATOM 735 C CA . VAL A 1 95 ? -30.493 14.382 22.428 1.00 44.72 95 VAL A CA 1
ATOM 736 C C . VAL A 1 95 ? -29.753 13.069 22.204 1.00 44.72 95 VAL A C 1
ATOM 738 O O . VAL A 1 95 ? -28.684 12.841 22.773 1.00 44.72 95 VAL A O 1
ATOM 741 N N . VAL A 1 96 ? -30.352 12.167 21.427 1.00 45.22 96 VAL A N 1
ATOM 742 C CA . VAL A 1 96 ? -29.602 11.099 20.761 1.00 45.22 96 VAL A CA 1
ATOM 743 C C . VAL A 1 96 ? -28.718 11.817 19.746 1.00 45.22 96 VAL A C 1
ATOM 745 O O . VAL A 1 96 ? -29.066 11.945 18.579 1.00 45.22 96 VAL A O 1
ATOM 748 N N . GLU A 1 97 ? -27.629 12.415 20.220 1.00 45.72 97 GLU A N 1
ATOM 749 C CA . GLU A 1 97 ? -26.543 12.795 19.341 1.00 45.72 97 GLU A CA 1
ATOM 750 C C . GLU A 1 97 ? -25.812 11.493 19.055 1.00 45.72 97 GLU A C 1
ATOM 752 O O . GLU A 1 97 ? -25.172 10.908 19.932 1.00 45.72 97 GLU A O 1
ATOM 757 N N . GLU A 1 98 ? -25.934 11.020 17.818 1.00 46.53 98 GLU A N 1
ATOM 758 C CA . GLU A 1 98 ? -24.843 10.296 17.188 1.00 46.53 98 GLU A CA 1
ATOM 759 C C . GLU A 1 98 ? -23.634 11.238 17.242 1.00 46.53 98 GLU A C 1
ATOM 761 O O . GLU A 1 98 ? -23.389 12.027 16.332 1.00 46.53 98 GLU A O 1
ATOM 766 N N . THR A 1 99 ? -22.920 11.241 18.370 1.00 47.12 99 THR A N 1
ATOM 767 C CA . THR A 1 99 ? -21.608 11.866 18.481 1.00 47.12 99 THR A CA 1
ATOM 768 C C . THR A 1 99 ? -20.704 11.069 17.562 1.00 47.12 99 THR A C 1
ATOM 770 O O . THR A 1 99 ? -20.098 10.087 17.987 1.00 47.12 99 THR A O 1
ATOM 773 N N . GLY A 1 100 ? -20.689 11.445 16.283 1.00 44.09 100 GLY A N 1
ATOM 774 C CA . GLY A 1 100 ? -19.729 10.957 15.314 1.00 44.09 100 GLY A CA 1
ATOM 775 C C . GLY A 1 100 ? -18.352 11.234 15.889 1.00 44.09 100 GLY A C 1
ATOM 776 O O . GLY A 1 100 ? -17.951 12.393 16.012 1.00 44.09 100 GLY A O 1
ATOM 777 N N . GLY A 1 101 ? -17.674 10.174 16.330 1.00 50.69 101 GLY A N 1
ATOM 778 C CA . GLY A 1 101 ? -16.281 10.262 16.728 1.00 50.69 101 GLY A CA 1
ATOM 779 C C . GLY A 1 101 ? -15.503 10.921 15.596 1.00 50.69 101 GLY A C 1
ATOM 780 O O . GLY A 1 101 ? -15.769 10.679 14.417 1.00 50.69 101 GLY A O 1
ATOM 781 N N . THR A 1 102 ? -14.577 11.808 15.939 1.00 54.06 102 THR A N 1
ATOM 782 C CA . THR A 1 102 ? -13.697 12.422 14.947 1.00 54.06 102 THR A CA 1
ATOM 783 C C . THR A 1 102 ? -12.803 11.321 14.376 1.00 54.06 102 THR A C 1
ATOM 785 O O . THR A 1 102 ? -11.786 10.987 14.981 1.00 54.06 102 THR A O 1
ATOM 788 N N . GLU A 1 103 ? -13.193 10.737 13.240 1.00 56.66 103 GLU A N 1
ATOM 789 C CA . GLU A 1 103 ? -12.426 9.704 12.538 1.00 56.66 103 GLU A CA 1
ATOM 790 C C . GLU A 1 103 ? -11.049 10.278 12.173 1.00 56.66 103 GLU A C 1
ATOM 792 O O . GLU A 1 103 ? -10.900 11.097 11.260 1.00 56.66 103 GLU A O 1
ATOM 797 N N . LYS A 1 104 ? -10.011 9.894 12.923 1.00 61.41 104 LYS A N 1
ATOM 798 C CA . LYS A 1 104 ? -8.638 10.304 12.618 1.00 61.41 104 LYS A CA 1
ATOM 799 C C . LYS A 1 104 ? -8.073 9.345 11.583 1.00 61.41 104 LYS A C 1
ATOM 801 O O . LYS A 1 104 ? -7.747 8.207 11.910 1.00 61.41 104 LYS A O 1
ATOM 806 N N . ARG A 1 105 ? -7.919 9.836 10.352 1.00 64.50 105 ARG A N 1
ATOM 807 C CA . ARG A 1 105 ? -7.252 9.124 9.256 1.00 64.50 105 ARG A CA 1
ATOM 808 C C . ARG A 1 105 ? -5.767 9.454 9.257 1.00 64.50 105 ARG A C 1
ATOM 810 O O . ARG A 1 105 ? -5.389 10.618 9.124 1.00 64.50 105 ARG A O 1
ATOM 817 N N . LYS A 1 106 ? -4.909 8.444 9.405 1.00 70.81 106 LYS A N 1
ATOM 818 C CA . LYS A 1 106 ? -3.456 8.599 9.236 1.00 70.81 106 LYS A CA 1
ATOM 819 C C . LYS A 1 106 ? -2.970 7.665 8.140 1.00 70.81 106 LYS A C 1
ATOM 821 O O . LYS A 1 106 ? -2.916 6.461 8.369 1.00 70.81 106 LYS A O 1
ATOM 826 N N . ARG A 1 107 ? -2.580 8.237 6.999 1.00 77.19 107 ARG A N 1
ATOM 827 C CA . ARG A 1 107 ? -1.915 7.529 5.900 1.00 77.19 107 ARG A CA 1
ATOM 828 C C . ARG A 1 107 ? -0.400 7.547 6.085 1.00 77.19 107 ARG A C 1
ATOM 830 O O . ARG A 1 107 ? 0.173 8.582 6.430 1.00 77.19 107 ARG A O 1
ATOM 837 N N . VAL A 1 108 ? 0.233 6.399 5.889 1.00 81.50 108 VAL A N 1
ATOM 838 C CA . VAL A 1 108 ? 1.680 6.212 5.968 1.00 81.50 108 VAL A CA 1
ATOM 839 C C . VAL A 1 108 ? 2.131 5.351 4.797 1.00 81.50 108 VAL A C 1
ATOM 841 O O . VAL A 1 108 ? 1.726 4.199 4.685 1.00 81.50 108 VAL A O 1
ATOM 844 N N . ASP A 1 109 ? 3.006 5.905 3.969 1.00 82.81 109 ASP A N 1
ATOM 845 C CA . ASP A 1 109 ? 3.718 5.157 2.932 1.00 82.81 109 ASP A CA 1
ATOM 846 C C . ASP A 1 109 ? 4.717 4.209 3.611 1.00 82.81 109 ASP A C 1
ATOM 848 O O . ASP A 1 109 ? 5.514 4.658 4.439 1.00 82.81 109 ASP A O 1
ATOM 852 N N . LEU A 1 110 ? 4.649 2.915 3.306 1.00 84.06 110 LEU A N 1
ATOM 853 C CA . LEU A 1 110 ? 5.486 1.871 3.904 1.00 84.06 110 LEU A CA 1
ATOM 854 C C . LEU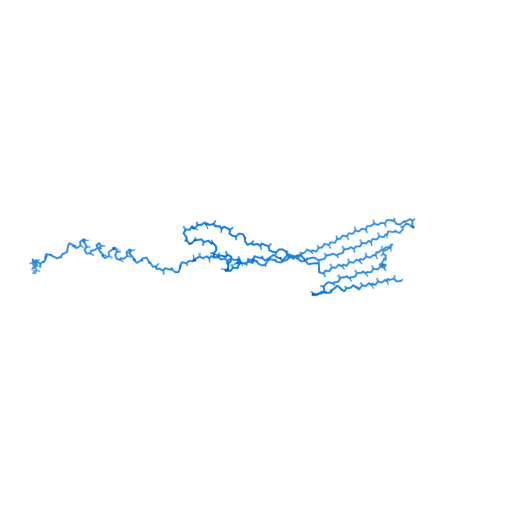 A 1 110 ? 6.671 1.522 3.006 1.00 84.06 110 LEU A C 1
ATOM 856 O O . LEU A 1 110 ? 7.809 1.473 3.465 1.00 84.06 110 LEU A O 1
ATOM 860 N N . GLU A 1 111 ? 6.401 1.300 1.722 1.00 87.50 111 GLU A N 1
ATOM 861 C CA . GLU A 1 111 ? 7.392 0.800 0.775 1.00 87.50 111 GLU A CA 1
ATOM 862 C C . GLU A 1 111 ? 7.153 1.391 -0.615 1.00 87.50 111 GLU A C 1
ATOM 864 O O . GLU A 1 111 ? 6.016 1.605 -1.043 1.00 87.50 111 GLU A O 1
ATOM 869 N N . THR A 1 112 ? 8.236 1.675 -1.329 1.00 89.25 112 THR A N 1
ATOM 870 C CA . THR A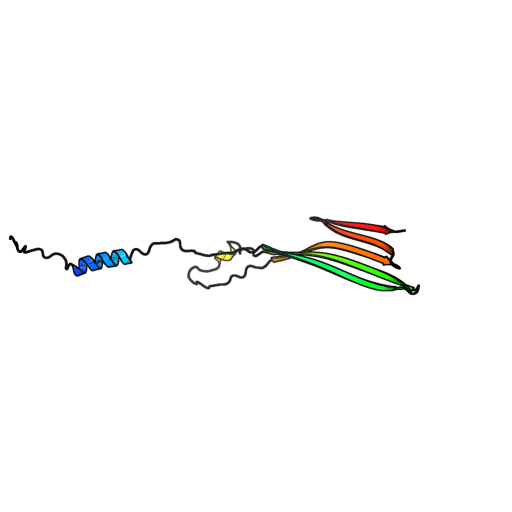 1 112 ? 8.227 1.989 -2.755 1.00 89.25 112 THR A CA 1
ATOM 871 C C . THR A 1 112 ? 9.354 1.231 -3.436 1.00 89.25 112 THR A C 1
ATOM 873 O O . THR A 1 112 ? 10.515 1.410 -3.079 1.00 89.25 112 THR A O 1
ATOM 876 N N . SER A 1 113 ? 9.032 0.417 -4.435 1.00 90.94 113 SER A N 1
ATOM 877 C CA . SER A 1 113 ? 10.015 -0.291 -5.254 1.00 90.94 113 SER A CA 1
ATOM 878 C C . SER A 1 113 ? 9.875 0.131 -6.711 1.00 90.94 113 SER A C 1
ATOM 880 O O . SER A 1 113 ? 8.767 0.175 -7.234 1.00 90.94 113 SER A O 1
ATOM 882 N N . THR A 1 114 ? 10.983 0.448 -7.371 1.00 93.19 114 THR A N 1
ATOM 883 C CA . THR A 1 114 ? 11.021 0.838 -8.780 1.00 93.19 114 THR A CA 1
ATOM 884 C C . THR A 1 114 ? 12.016 -0.036 -9.527 1.00 93.19 114 THR A C 1
ATOM 886 O O . THR A 1 114 ? 13.218 0.007 -9.260 1.00 93.19 114 THR A O 1
ATOM 889 N N . ASP A 1 115 ? 11.524 -0.787 -10.506 1.00 93.31 115 ASP A N 1
ATOM 890 C CA . ASP A 1 115 ? 12.331 -1.586 -11.420 1.00 93.31 115 ASP A CA 1
ATOM 891 C C . ASP A 1 115 ? 12.405 -0.914 -12.788 1.00 93.31 115 ASP A C 1
ATOM 893 O O . ASP A 1 115 ? 11.385 -0.623 -13.406 1.00 93.31 115 ASP A O 1
ATOM 897 N N . LEU A 1 116 ? 13.623 -0.718 -13.290 1.00 92.00 116 LEU A N 1
ATOM 898 C CA . LEU A 1 116 ? 13.884 -0.229 -14.637 1.00 92.00 116 LEU A CA 1
ATOM 899 C C . LEU A 1 116 ? 14.409 -1.369 -15.504 1.00 92.00 116 LEU A C 1
ATOM 901 O O . LEU A 1 116 ? 15.455 -1.955 -15.220 1.00 92.00 116 LEU A O 1
ATOM 905 N N . MET A 1 117 ? 13.717 -1.629 -16.604 1.00 92.81 117 MET A N 1
ATOM 906 C CA . MET A 1 117 ? 14.064 -2.622 -17.611 1.00 92.81 117 MET A CA 1
ATOM 907 C C . MET A 1 117 ? 14.376 -1.925 -18.935 1.00 92.81 117 MET A C 1
ATOM 909 O O . MET A 1 117 ? 13.667 -0.999 -19.321 1.00 92.81 117 MET A O 1
ATOM 913 N N . ALA A 1 118 ? 15.379 -2.390 -19.675 1.00 91.00 118 ALA A N 1
ATOM 914 C CA . ALA A 1 118 ? 15.655 -1.962 -21.044 1.00 91.00 118 ALA A CA 1
ATOM 915 C C . ALA A 1 118 ? 15.903 -3.191 -21.922 1.00 91.00 118 ALA A C 1
ATOM 917 O O . ALA A 1 118 ? 16.745 -4.028 -21.610 1.00 91.00 118 ALA A O 1
ATOM 918 N N . GLY A 1 119 ? 15.135 -3.332 -23.004 1.00 88.00 119 GLY A N 1
ATOM 919 C CA . GLY A 1 119 ? 15.289 -4.457 -23.933 1.00 88.00 119 GLY A CA 1
ATOM 920 C C . GLY A 1 119 ? 15.035 -5.825 -23.287 1.00 88.00 119 GLY A C 1
ATOM 921 O O . GLY A 1 119 ? 15.601 -6.822 -23.721 1.00 88.00 119 GLY A O 1
ATOM 922 N N . GLY A 1 120 ? 14.217 -5.870 -22.229 1.00 86.62 120 GLY A N 1
ATOM 923 C CA . GLY A 1 120 ? 13.937 -7.083 -21.452 1.00 86.62 120 GLY A CA 1
ATOM 924 C C . GLY A 1 120 ? 14.967 -7.411 -20.363 1.00 86.62 120 GLY A C 1
ATOM 925 O O . GLY A 1 120 ? 14.763 -8.369 -19.622 1.00 86.62 120 GLY A O 1
ATOM 926 N N . LEU A 1 121 ? 16.035 -6.620 -20.220 1.00 90.06 121 LEU A N 1
ATOM 927 C CA . LEU A 1 121 ? 17.038 -6.769 -19.163 1.00 90.06 121 LEU A CA 1
ATOM 928 C C . LEU A 1 121 ? 16.801 -5.762 -18.041 1.00 90.06 121 LEU A C 1
ATOM 930 O O . LEU A 1 121 ? 16.462 -4.609 -18.304 1.00 90.06 121 LEU A O 1
ATOM 934 N N . ARG A 1 122 ? 17.004 -6.187 -16.792 1.00 90.94 122 ARG A N 1
ATOM 935 C CA . ARG A 1 122 ? 16.920 -5.301 -15.627 1.00 90.94 122 ARG A CA 1
ATOM 936 C C . ARG A 1 122 ? 18.158 -4.412 -15.576 1.00 90.94 122 ARG A C 1
ATOM 938 O O . ARG A 1 122 ? 19.269 -4.919 -15.516 1.00 90.94 122 ARG A O 1
ATOM 945 N N . VAL A 1 123 ? 17.945 -3.100 -15.617 1.00 92.62 123 VAL A N 1
ATOM 946 C CA . VAL A 1 123 ? 18.983 -2.056 -15.619 1.00 92.62 123 VAL A CA 1
ATOM 947 C C . VAL A 1 123 ? 19.218 -1.533 -14.213 1.00 92.62 123 VAL A C 1
ATOM 949 O O . VAL A 1 123 ? 20.359 -1.363 -13.789 1.00 92.62 123 VAL A O 1
ATOM 952 N N . SER A 1 124 ? 18.144 -1.302 -13.461 1.00 92.94 124 SER A N 1
ATOM 953 C CA . SER A 1 124 ? 18.257 -0.886 -12.069 1.00 92.94 124 SER A CA 1
ATOM 954 C C . SER A 1 124 ? 17.033 -1.268 -11.259 1.00 92.94 124 SER A C 1
ATOM 956 O O . SER A 1 124 ? 15.930 -1.312 -11.791 1.00 92.94 124 SER A O 1
ATOM 958 N N . THR A 1 125 ? 17.241 -1.462 -9.965 1.00 93.12 125 THR A N 1
ATOM 959 C CA . THR A 1 125 ? 16.182 -1.572 -8.961 1.00 93.12 125 THR A CA 1
ATOM 960 C C . THR A 1 125 ? 16.435 -0.515 -7.900 1.00 93.12 125 THR A C 1
ATOM 962 O O . THR A 1 125 ? 17.569 -0.357 -7.446 1.00 93.12 125 THR A O 1
ATOM 965 N N . GLN A 1 126 ? 15.394 0.199 -7.495 1.00 93.31 126 GLN A N 1
ATOM 966 C CA . GLN A 1 126 ? 15.413 1.098 -6.349 1.00 93.31 126 GLN A CA 1
ATOM 967 C C . GLN A 1 126 ? 14.346 0.649 -5.366 1.00 93.31 126 GLN A C 1
ATOM 969 O O . GLN A 1 126 ? 13.181 0.578 -5.721 1.00 93.31 126 GLN A O 1
ATOM 974 N N . LEU A 1 127 ? 14.739 0.371 -4.133 1.00 92.44 127 LEU A N 1
ATOM 975 C CA . LEU A 1 127 ? 13.833 0.056 -3.042 1.00 92.44 127 LEU A CA 1
ATOM 976 C C . LEU A 1 127 ? 13.932 1.171 -2.013 1.00 92.44 127 LEU A C 1
ATOM 978 O O . LEU A 1 127 ? 15.027 1.498 -1.576 1.00 92.44 127 LEU A O 1
ATOM 982 N N . SER A 1 128 ? 12.809 1.756 -1.634 1.00 89.75 128 SER A N 1
ATOM 983 C CA . SER A 1 128 ? 12.703 2.716 -0.544 1.00 89.75 128 SER A CA 1
ATOM 984 C C . SER A 1 128 ? 11.725 2.181 0.481 1.00 89.75 128 SER A C 1
ATOM 986 O O . SER A 1 128 ? 10.552 1.993 0.178 1.00 89.75 128 SER A O 1
ATOM 988 N N . GLU A 1 129 ? 12.201 1.958 1.695 1.00 89.44 129 GLU A N 1
ATOM 989 C CA . GLU A 1 129 ? 11.381 1.496 2.807 1.00 89.44 129 GLU A CA 1
ATOM 990 C C . GLU A 1 129 ? 11.362 2.558 3.902 1.00 89.44 129 GLU A C 1
ATOM 992 O O . GLU A 1 129 ? 12.363 3.242 4.161 1.00 89.44 129 GLU A O 1
ATOM 997 N N . LYS A 1 130 ? 10.200 2.718 4.530 1.00 83.69 130 LYS A N 1
ATOM 998 C CA . LYS A 1 130 ? 10.017 3.616 5.659 1.00 83.69 130 LYS A CA 1
ATOM 999 C C . LYS A 1 130 ? 9.995 2.817 6.948 1.00 83.69 130 LYS A C 1
ATOM 1001 O O . LYS A 1 130 ? 9.021 2.132 7.244 1.00 83.69 130 LYS A O 1
ATOM 1006 N N . ASP A 1 131 ? 11.037 2.997 7.743 1.00 81.25 131 ASP A N 1
ATOM 1007 C CA . ASP A 1 131 ? 11.059 2.537 9.127 1.00 81.25 131 ASP A CA 1
ATOM 1008 C C . ASP A 1 131 ? 10.704 3.707 10.057 1.00 81.25 131 ASP A C 1
ATOM 1010 O O . ASP A 1 131 ? 10.818 4.859 9.639 1.00 81.25 131 ASP A O 1
ATOM 1014 N N . ASP A 1 132 ? 10.273 3.434 11.292 1.00 69.50 132 ASP A N 1
ATOM 1015 C CA . ASP A 1 132 ? 9.548 4.293 12.261 1.00 69.50 132 ASP A CA 1
ATOM 1016 C C . ASP A 1 132 ? 9.795 5.829 12.231 1.00 69.50 132 ASP A C 1
ATOM 1018 O O . ASP A 1 132 ? 8.912 6.607 12.617 1.00 69.50 132 ASP A O 1
ATOM 1022 N N . ARG A 1 133 ? 10.972 6.307 11.789 1.00 74.00 133 ARG A N 1
ATOM 1023 C CA . ARG A 1 133 ? 11.295 7.732 11.542 1.00 74.00 133 ARG A CA 1
ATOM 1024 C C . ARG A 1 133 ? 12.221 8.021 10.350 1.00 74.00 133 ARG A C 1
ATOM 1026 O O . ARG A 1 133 ? 12.587 9.181 10.156 1.00 74.00 133 ARG A O 1
ATOM 1033 N N . THR A 1 134 ? 12.629 7.026 9.573 1.00 80.81 134 THR A N 1
ATOM 1034 C CA . THR A 1 134 ? 13.682 7.170 8.559 1.00 80.81 134 THR A CA 1
ATOM 1035 C C . THR A 1 134 ? 13.324 6.453 7.271 1.00 80.81 134 THR A C 1
ATOM 1037 O O . THR A 1 134 ? 12.847 5.323 7.289 1.00 80.81 134 THR A O 1
ATOM 1040 N N . TRP A 1 135 ? 13.619 7.104 6.151 1.00 81.00 135 TRP A N 1
ATOM 1041 C CA . TRP A 1 135 ? 13.600 6.472 4.840 1.00 81.00 135 TRP A CA 1
ATOM 1042 C C . TRP A 1 135 ? 14.949 5.820 4.569 1.00 81.00 135 TRP A C 1
ATOM 1044 O O . TRP A 1 135 ? 15.987 6.475 4.693 1.00 81.00 135 TRP A O 1
ATOM 1054 N N . THR A 1 136 ? 14.921 4.551 4.180 1.00 89.31 136 THR A N 1
ATOM 1055 C CA . THR A 1 136 ? 16.094 3.824 3.701 1.00 89.31 136 THR A CA 1
ATOM 1056 C C . THR A 1 136 ? 15.897 3.525 2.228 1.00 89.31 136 THR A C 1
ATOM 1058 O O . THR A 1 136 ? 14.949 2.834 1.871 1.00 89.31 136 THR A O 1
ATOM 1061 N N . THR A 1 137 ? 16.793 4.030 1.377 1.00 89.94 137 THR A N 1
ATOM 1062 C CA . THR A 1 137 ? 16.765 3.763 -0.066 1.00 89.94 137 THR A CA 1
ATOM 1063 C C . THR A 1 137 ? 17.970 2.920 -0.471 1.00 89.94 137 THR A C 1
ATOM 1065 O O . THR A 1 137 ? 19.115 3.297 -0.222 1.00 89.94 137 T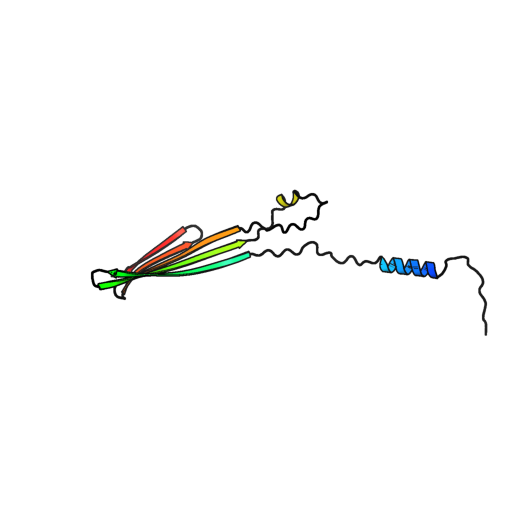HR A O 1
ATOM 1068 N N . ILE A 1 138 ? 17.715 1.789 -1.123 1.00 91.44 138 ILE A N 1
ATOM 1069 C CA . ILE A 1 138 ? 18.703 0.869 -1.683 1.00 91.44 138 ILE A CA 1
ATOM 1070 C C . ILE A 1 138 ? 18.561 0.900 -3.203 1.00 91.44 138 ILE A C 1
ATOM 1072 O O . ILE A 1 138 ? 17.511 0.566 -3.741 1.00 91.44 138 ILE A O 1
ATOM 1076 N N . GLY A 1 139 ? 19.625 1.290 -3.901 1.00 91.75 139 GLY A N 1
ATOM 1077 C CA . GLY A 1 139 ? 19.697 1.257 -5.360 1.00 91.75 139 GLY A CA 1
ATOM 1078 C C . GLY A 1 139 ? 20.699 0.210 -5.832 1.00 91.75 139 GLY A C 1
ATOM 1079 O O . GLY A 1 139 ? 21.842 0.205 -5.379 1.00 91.75 139 GLY A O 1
ATOM 1080 N N . ILE A 1 140 ? 20.291 -0.649 -6.762 1.00 92.38 140 ILE A N 1
ATOM 1081 C CA . ILE A 1 140 ? 21.163 -1.599 -7.459 1.00 92.38 140 ILE A CA 1
ATOM 1082 C C . ILE A 1 140 ? 21.138 -1.246 -8.942 1.00 92.38 140 ILE A C 1
ATOM 1084 O O . ILE A 1 140 ? 20.066 -1.152 -9.535 1.00 92.38 140 ILE A O 1
ATOM 1088 N N . VAL A 1 141 ? 22.314 -1.061 -9.540 1.00 91.50 141 VAL A N 1
ATOM 1089 C CA . VAL A 1 141 ? 22.484 -0.870 -10.986 1.00 91.50 141 VAL A CA 1
ATOM 1090 C C . VAL A 1 141 ? 23.200 -2.093 -11.537 1.00 91.50 141 VAL A C 1
ATOM 1092 O O . VAL A 1 141 ? 24.235 -2.497 -11.007 1.00 91.50 141 VAL A O 1
ATOM 1095 N N . TYR A 1 142 ? 22.636 -2.678 -12.585 1.00 84.19 142 TYR A N 1
ATOM 1096 C CA . TYR A 1 142 ? 23.163 -3.866 -13.243 1.00 84.19 142 TYR A CA 1
ATOM 1097 C C . TYR A 1 142 ? 23.998 -3.429 -14.459 1.00 84.19 142 TYR A C 1
ATOM 1099 O O . TYR A 1 142 ? 23.577 -2.543 -15.207 1.00 84.19 142 TYR A O 1
ATOM 1107 N N . GLN A 1 143 ? 25.202 -3.997 -14.604 1.00 77.19 143 GLN A N 1
ATOM 1108 C CA . GLN A 1 143 ? 26.134 -3.752 -15.718 1.00 77.19 143 GLN A CA 1
ATOM 1109 C C . GLN A 1 143 ? 26.091 -4.886 -16.736 1.00 77.19 143 GLN A C 1
ATOM 1111 O O . GLN A 1 143 ? 25.943 -6.050 -16.299 1.00 77.19 143 GLN A O 1
#

Organism: Operophtera brumata (NCBI:txid104452)